Protein AF-A0A9D9KB60-F1 (afdb_monomer)

Mean predicted aligned error: 8.55 Å

Structure (mmCIF, N/CA/C/O backbone):
data_AF-A0A9D9KB60-F1
#
_entry.id   AF-A0A9D9KB60-F1
#
loop_
_atom_site.group_PDB
_atom_site.id
_atom_site.type_symbol
_atom_site.label_atom_id
_atom_site.label_alt_id
_atom_site.label_comp_id
_atom_site.label_asym_id
_atom_site.label_entity_id
_atom_site.label_seq_id
_atom_site.pdbx_PDB_ins_code
_atom_site.Cartn_x
_atom_site.Cartn_y
_atom_site.Cartn_z
_atom_site.occupancy
_atom_site.B_iso_or_equiv
_atom_site.auth_seq_id
_atom_site.auth_comp_id
_atom_site.auth_asym_id
_atom_site.auth_atom_id
_atom_site.pdbx_PDB_model_num
ATOM 1 N N . MET A 1 1 ? -4.020 -4.796 -23.837 1.00 42.66 1 MET A N 1
ATOM 2 C CA . MET A 1 1 ? -4.026 -5.400 -22.485 1.00 42.66 1 MET A CA 1
ATOM 3 C C . MET A 1 1 ? -5.477 -5.722 -22.234 1.00 42.66 1 MET A C 1
ATOM 5 O O . MET A 1 1 ? -6.232 -4.8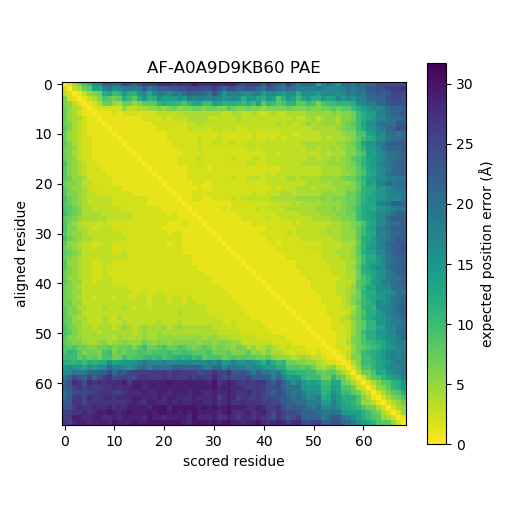25 -21.888 1.00 42.66 1 MET A O 1
ATOM 9 N N . ASP A 1 2 ? -5.878 -6.951 -22.542 1.00 68.00 2 ASP A N 1
ATOM 10 C CA . ASP A 1 2 ? -7.286 -7.239 -22.861 1.00 68.00 2 ASP A CA 1
ATOM 11 C C . ASP A 1 2 ? -8.041 -7.856 -21.677 1.00 68.00 2 ASP A C 1
ATOM 13 O O . ASP A 1 2 ? -9.176 -8.300 -21.815 1.00 68.00 2 ASP A O 1
ATOM 17 N N . ARG A 1 3 ? -7.411 -7.883 -20.495 1.00 67.00 3 ARG A N 1
ATOM 18 C CA . ARG A 1 3 ? -8.023 -8.323 -19.240 1.00 67.00 3 ARG A CA 1
ATOM 19 C C . ARG A 1 3 ? -7.636 -7.382 -18.097 1.00 67.00 3 ARG A C 1
ATOM 21 O O . ARG A 1 3 ? -6.502 -6.890 -18.097 1.00 67.00 3 ARG A O 1
ATOM 28 N N . PRO A 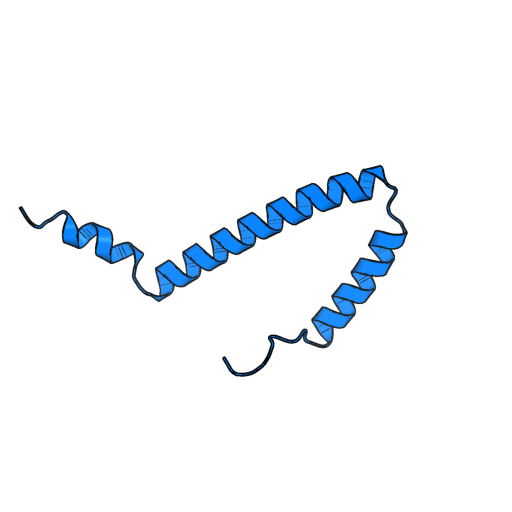1 4 ? -8.543 -7.140 -17.135 1.00 77.62 4 PRO A N 1
ATOM 29 C CA . PRO A 1 4 ? -8.204 -6.469 -15.888 1.00 77.62 4 PRO A CA 1
ATOM 30 C C . PRO A 1 4 ? -7.037 -7.178 -15.194 1.00 77.62 4 PRO A C 1
ATOM 32 O O . PRO A 1 4 ? -6.911 -8.400 -15.261 1.00 77.62 4 PRO A O 1
ATOM 35 N N . ILE A 1 5 ? -6.179 -6.413 -14.523 1.00 86.06 5 ILE A N 1
ATOM 36 C CA . ILE A 1 5 ? -5.155 -6.990 -13.652 1.00 86.06 5 ILE A CA 1
ATOM 37 C C . ILE A 1 5 ? -5.869 -7.461 -12.386 1.00 86.06 5 ILE A C 1
ATOM 39 O O . ILE A 1 5 ? -6.310 -6.643 -11.580 1.00 86.06 5 ILE A O 1
ATOM 43 N N . GLU A 1 6 ? -6.006 -8.772 -12.240 1.00 93.06 6 GLU A N 1
ATOM 44 C CA . GLU A 1 6 ? -6.627 -9.397 -11.075 1.00 93.06 6 GLU A CA 1
ATOM 45 C C . GLU A 1 6 ? -5.590 -9.685 -9.985 1.00 93.06 6 GLU A C 1
ATOM 47 O O . GLU A 1 6 ? -4.402 -9.881 -10.257 1.00 93.06 6 GLU A O 1
ATOM 52 N N . LEU A 1 7 ? -6.044 -9.715 -8.731 1.00 94.88 7 LEU A N 1
ATOM 53 C CA . LEU A 1 7 ? -5.213 -10.149 -7.613 1.00 94.88 7 LEU A CA 1
ATOM 54 C C . LEU A 1 7 ? -5.069 -11.674 -7.635 1.00 94.88 7 LEU A C 1
ATOM 56 O O . LEU A 1 7 ? -6.064 -12.393 -7.716 1.00 94.88 7 LEU A O 1
ATOM 60 N N . SER A 1 8 ? -3.840 -12.158 -7.473 1.00 95.38 8 SER A N 1
ATOM 61 C CA . SER A 1 8 ? -3.561 -13.567 -7.153 1.00 95.38 8 SER A CA 1
ATOM 62 C C . SER A 1 8 ? -4.201 -13.987 -5.823 1.00 95.38 8 SER A C 1
ATOM 64 O O . SER A 1 8 ? -4.526 -13.140 -4.986 1.00 95.38 8 SER A O 1
ATOM 66 N N . LEU A 1 9 ? -4.351 -15.296 -5.595 1.00 96.94 9 LEU A N 1
ATOM 67 C CA . LEU A 1 9 ? -4.907 -15.836 -4.349 1.00 96.94 9 LEU A CA 1
ATOM 68 C C . LEU A 1 9 ? -4.116 -15.361 -3.120 1.00 96.94 9 LEU A C 1
ATOM 70 O O . LEU A 1 9 ? -4.698 -14.984 -2.107 1.00 96.94 9 LEU A O 1
ATOM 74 N N . GLU A 1 10 ? -2.792 -15.308 -3.225 1.00 97.81 10 GLU A N 1
ATOM 75 C CA . GLU A 1 10 ? -1.896 -14.840 -2.170 1.00 97.81 10 GLU A CA 1
ATOM 76 C C . GLU A 1 10 ? -2.104 -13.351 -1.880 1.00 97.81 10 GLU A C 1
ATOM 78 O O . GLU A 1 10 ? -2.112 -12.925 -0.726 1.00 97.81 10 GLU A O 1
ATOM 83 N N . GLN A 1 11 ? -2.315 -12.537 -2.917 1.00 97.56 11 GLN A N 1
ATOM 84 C CA . GLN A 1 11 ? -2.630 -11.118 -2.749 1.00 97.56 11 GLN A CA 1
ATOM 85 C C . GLN A 1 11 ? -4.014 -10.907 -2.126 1.00 97.56 11 GLN A C 1
ATOM 87 O O . GLN A 1 11 ? -4.166 -10.014 -1.295 1.00 97.56 11 GLN A O 1
ATOM 92 N N . GLN A 1 12 ? -5.000 -11.735 -2.476 1.00 97.69 12 GLN A N 1
ATOM 93 C CA . GLN A 1 12 ? -6.325 -11.718 -1.848 1.00 97.69 12 GLN A CA 1
ATOM 94 C C . GLN A 1 12 ? -6.245 -12.119 -0.368 1.00 97.69 12 GLN A C 1
ATOM 96 O O . GLN A 1 12 ? -6.839 -11.457 0.482 1.00 97.69 12 GLN A O 1
ATOM 101 N N . PHE A 1 13 ? -5.460 -13.151 -0.040 1.00 97.81 13 PHE A N 1
ATOM 102 C CA . PHE A 1 13 ? -5.200 -13.548 1.344 1.00 97.81 13 PHE A CA 1
ATOM 103 C C . PHE A 1 13 ? -4.541 -12.412 2.134 1.00 97.81 13 PHE A C 1
ATOM 105 O O . PHE A 1 13 ? -5.020 -12.046 3.206 1.00 97.81 13 PHE A O 1
ATOM 112 N N . ASN A 1 14 ? -3.499 -11.793 1.572 1.00 98.00 14 ASN A N 1
ATOM 113 C CA . ASN A 1 14 ? -2.831 -10.648 2.189 1.00 98.00 14 ASN A CA 1
ATOM 114 C C . ASN A 1 14 ? -3.790 -9.473 2.417 1.00 98.00 14 ASN A C 1
ATOM 116 O O . ASN A 1 14 ? -3.745 -8.853 3.478 1.00 98.00 14 ASN A O 1
ATOM 120 N N . LEU A 1 15 ? -4.680 -9.188 1.459 1.00 98.00 15 LEU A N 1
ATOM 121 C CA . LEU A 1 15 ? -5.702 -8.153 1.611 1.00 98.00 15 LEU A CA 1
ATOM 122 C C . LEU A 1 15 ? -6.641 -8.470 2.780 1.00 98.00 15 LEU A C 1
ATOM 124 O O . LEU A 1 15 ? -6.886 -7.600 3.613 1.00 98.00 15 LEU A O 1
ATOM 128 N N . ARG A 1 16 ? -7.099 -9.722 2.898 1.00 98.19 16 ARG A N 1
ATOM 129 C CA . ARG A 1 16 ? -7.957 -10.147 4.011 1.00 98.19 16 ARG A CA 1
ATOM 130 C C . ARG A 1 16 ? -7.239 -10.053 5.358 1.00 98.19 16 ARG A C 1
ATOM 132 O O . ARG A 1 16 ? -7.821 -9.582 6.331 1.00 98.19 16 ARG A O 1
ATOM 139 N N . SER A 1 17 ? -5.970 -10.454 5.435 1.00 97.88 17 SER A N 1
ATOM 140 C CA . SER A 1 17 ? -5.169 -10.286 6.655 1.00 97.88 17 SER A CA 1
ATOM 141 C C . SER A 1 17 ? -4.972 -8.814 7.015 1.00 97.88 17 SER A C 1
ATOM 143 O O . SER A 1 17 ? -4.997 -8.464 8.194 1.00 97.88 17 SER A O 1
ATOM 145 N N . PHE A 1 18 ? -4.789 -7.940 6.027 1.00 97.81 18 PHE A N 1
ATOM 146 C CA . PHE A 1 18 ? -4.658 -6.505 6.253 1.00 97.81 18 PHE A CA 1
ATOM 147 C C . PHE A 1 18 ? -5.969 -5.869 6.746 1.00 97.81 18 PHE A C 1
ATOM 149 O O . PHE A 1 18 ? -5.940 -5.085 7.690 1.00 97.81 18 PHE A O 1
ATOM 156 N N . GLU A 1 19 ? -7.122 -6.272 6.209 1.00 98.12 19 GLU A N 1
ATOM 157 C CA . GLU A 1 19 ? -8.446 -5.821 6.668 1.00 98.12 19 GLU A CA 1
ATOM 158 C C . GLU A 1 19 ? -8.647 -6.061 8.172 1.00 98.12 19 GLU A C 1
ATOM 160 O O . GLU A 1 19 ? -8.983 -5.136 8.908 1.00 98.12 19 GLU A O 1
ATOM 165 N N . THR A 1 20 ? -8.305 -7.258 8.666 1.00 98.12 20 THR A N 1
ATOM 166 C CA . THR A 1 20 ? -8.405 -7.573 10.107 1.00 98.12 20 THR A CA 1
ATOM 167 C C . THR A 1 20 ? -7.478 -6.740 10.998 1.00 98.12 20 THR A C 1
ATOM 169 O O . THR A 1 20 ? -7.671 -6.683 12.214 1.00 98.12 20 THR A O 1
ATOM 172 N N . GLN A 1 21 ? -6.439 -6.129 10.422 1.00 97.50 21 GLN A N 1
ATOM 173 C CA . GLN A 1 21 ? -5.564 -5.200 11.134 1.00 97.50 21 GLN A CA 1
ATOM 174 C C . GLN A 1 21 ? -6.164 -3.796 11.133 1.00 97.50 21 GLN A C 1
ATOM 176 O O . GLN A 1 21 ? -6.170 -3.151 12.176 1.00 97.50 21 GLN A O 1
ATOM 181 N N . VAL A 1 22 ? -6.720 -3.352 10.001 1.00 97.56 22 VAL A N 1
ATOM 182 C CA . VAL A 1 22 ? -7.403 -2.055 9.875 1.00 97.56 22 VAL A CA 1
ATOM 183 C C . VAL A 1 22 ? -8.600 -1.956 10.821 1.00 97.56 22 VAL A C 1
ATOM 185 O O . VAL A 1 22 ? -8.761 -0.932 11.476 1.00 97.56 22 VAL A O 1
ATOM 188 N N . GLU A 1 23 ? -9.385 -3.026 10.977 1.00 97.69 23 GLU A N 1
ATOM 189 C CA . GLU A 1 23 ? -10.519 -3.078 11.920 1.00 97.69 23 GLU A CA 1
ATOM 190 C C . GLU A 1 23 ? -10.121 -2.813 13.382 1.00 97.69 23 GLU A C 1
ATOM 192 O O . GLU A 1 23 ? -10.954 -2.405 14.189 1.00 97.69 23 GLU A O 1
ATOM 197 N N . LYS A 1 24 ? -8.852 -3.047 13.738 1.00 97.94 24 LYS A N 1
ATOM 198 C CA . LYS A 1 24 ? -8.326 -2.857 15.097 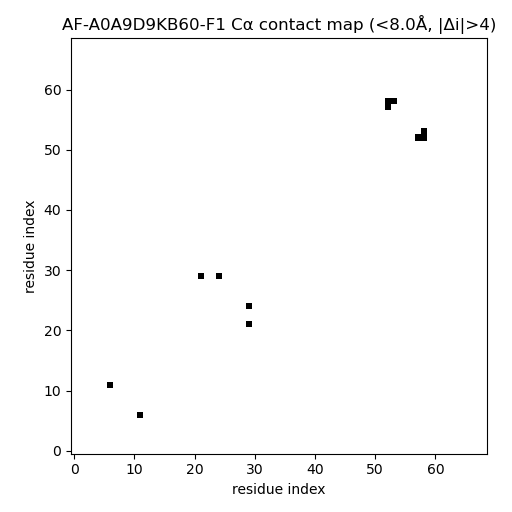1.00 97.94 24 LYS A CA 1
ATOM 199 C C . LYS A 1 24 ? -7.669 -1.493 15.302 1.00 97.94 24 LYS A C 1
ATOM 201 O O . LYS A 1 24 ? -7.265 -1.199 16.424 1.00 97.94 24 LYS A O 1
ATOM 206 N N . MET A 1 25 ? -7.531 -0.686 14.251 1.00 98.31 25 MET A N 1
ATOM 207 C CA . MET A 1 25 ? -6.911 0.633 14.344 1.00 98.31 25 MET A CA 1
ATOM 208 C C . MET A 1 25 ? -7.870 1.635 14.987 1.00 98.31 25 MET A C 1
ATOM 210 O O . MET A 1 25 ? -9.059 1.688 14.667 1.00 98.31 25 MET A O 1
ATOM 214 N N . SER A 1 26 ? -7.335 2.491 15.853 1.00 98.50 26 SER A N 1
ATOM 215 C CA . SER A 1 26 ? -8.024 3.715 16.251 1.00 98.50 26 SER A CA 1
ATOM 216 C C . SER A 1 26 ? -8.160 4.676 15.067 1.00 98.50 26 SER A C 1
ATOM 218 O O . SER A 1 26 ? -7.470 4.572 14.050 1.00 98.50 26 SER A O 1
ATOM 220 N N . HIS A 1 27 ? -9.036 5.670 15.210 1.00 97.81 27 HIS A N 1
ATOM 221 C CA . HIS A 1 27 ? -9.246 6.672 14.169 1.00 97.81 27 HIS A CA 1
ATOM 222 C C . HIS A 1 27 ? -7.957 7.436 13.820 1.00 97.81 27 HIS A C 1
ATOM 224 O O . HIS A 1 27 ? -7.666 7.666 12.648 1.00 97.81 27 HIS A O 1
ATOM 230 N N . GLN A 1 28 ? -7.168 7.797 14.833 1.00 98.25 28 GLN A N 1
ATOM 231 C CA . GLN A 1 28 ? -5.906 8.513 14.671 1.00 98.25 28 GLN A CA 1
ATOM 232 C C . GLN A 1 28 ? -4.853 7.643 13.977 1.00 98.25 28 GLN A C 1
ATOM 234 O O . GLN A 1 28 ? -4.168 8.119 13.072 1.00 98.25 28 GLN A O 1
ATOM 239 N N . GLU A 1 29 ? -4.748 6.366 14.354 1.00 98.12 29 GLU A N 1
ATOM 240 C CA . GLU A 1 29 ? -3.843 5.417 13.696 1.00 98.12 29 GLU A CA 1
ATOM 241 C C . GLU A 1 29 ? -4.227 5.215 12.232 1.00 98.12 29 GLU A C 1
ATOM 243 O O . GLU A 1 29 ? -3.358 5.274 11.367 1.00 98.12 29 GLU A O 1
ATOM 248 N N . ALA A 1 30 ? -5.520 5.063 11.932 1.00 98.12 30 ALA A N 1
ATOM 249 C CA . ALA A 1 30 ? -6.001 4.924 10.563 1.00 98.12 30 ALA A CA 1
ATOM 250 C C . ALA A 1 30 ? -5.683 6.168 9.712 1.00 98.12 30 ALA A C 1
ATOM 252 O O . ALA A 1 30 ? -5.218 6.038 8.581 1.00 98.12 30 ALA A O 1
ATOM 253 N N . GLN A 1 31 ? -5.875 7.379 10.251 1.00 98.38 31 GLN A N 1
ATOM 254 C CA . GLN A 1 31 ? -5.525 8.624 9.555 1.00 98.38 31 GLN A CA 1
ATOM 255 C C . GLN A 1 31 ? -4.023 8.729 9.268 1.00 98.38 31 GLN A C 1
ATOM 257 O O . GLN A 1 31 ? -3.634 9.033 8.139 1.00 98.38 31 GLN A O 1
ATOM 262 N N . ALA A 1 32 ? -3.181 8.451 10.266 1.00 98.25 32 ALA A N 1
ATOM 263 C CA . ALA A 1 32 ? -1.732 8.454 10.089 1.00 98.25 32 ALA A CA 1
ATOM 264 C C . ALA A 1 32 ? -1.301 7.398 9.058 1.00 98.25 32 ALA A C 1
AT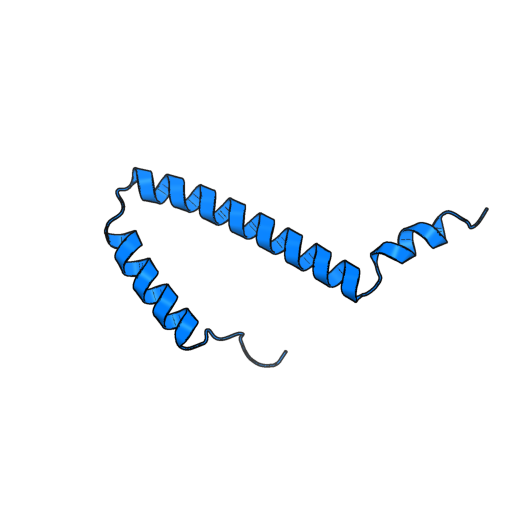OM 266 O O . ALA A 1 32 ? -0.529 7.693 8.145 1.00 98.25 32 ALA A O 1
ATOM 267 N N . PHE A 1 33 ? -1.869 6.194 9.152 1.00 98.12 33 PHE A N 1
ATOM 268 C CA . PHE A 1 33 ? -1.590 5.098 8.236 1.00 98.12 33 PHE A CA 1
ATOM 269 C C . PHE A 1 33 ? -1.975 5.441 6.791 1.00 98.12 33 PHE A C 1
ATOM 271 O O . PHE A 1 33 ? -1.210 5.151 5.874 1.00 98.12 33 PHE A O 1
ATOM 278 N N . LEU A 1 34 ? -3.121 6.095 6.568 1.00 98.31 34 LEU A N 1
ATOM 279 C CA . LEU A 1 34 ? -3.561 6.513 5.232 1.00 98.31 34 LEU A CA 1
ATOM 280 C C . LEU A 1 34 ? -2.577 7.482 4.570 1.00 98.31 34 LEU A C 1
ATOM 282 O O . LEU A 1 34 ? -2.274 7.328 3.385 1.00 98.31 34 LEU A O 1
ATOM 286 N N . LEU A 1 35 ? -2.048 8.450 5.324 1.00 98.38 35 LEU A N 1
ATOM 287 C CA . LEU A 1 35 ? -1.045 9.388 4.809 1.00 98.38 35 LEU A CA 1
ATOM 288 C C . LEU A 1 35 ? 0.246 8.660 4.420 1.00 98.38 35 LEU A C 1
ATOM 290 O O . LEU A 1 35 ? 0.757 8.8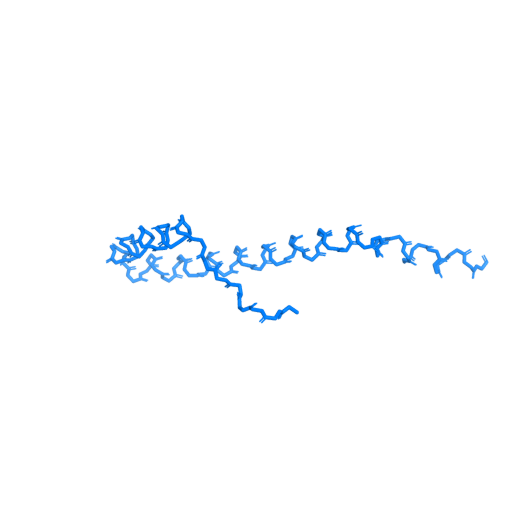60 3.316 1.00 98.38 35 LEU A O 1
ATOM 294 N N . THR A 1 36 ? 0.733 7.762 5.280 1.00 98.19 36 THR A N 1
ATOM 295 C CA . THR A 1 36 ? 1.918 6.946 4.985 1.00 98.19 36 THR A CA 1
ATOM 296 C C . THR A 1 36 ? 1.691 6.037 3.778 1.00 98.19 36 THR A C 1
ATOM 298 O O . THR A 1 36 ? 2.553 5.945 2.907 1.00 98.19 36 THR A O 1
ATOM 301 N N . LEU A 1 37 ? 0.528 5.390 3.672 1.00 98.06 37 LEU A N 1
ATOM 302 C CA . LEU A 1 37 ? 0.200 4.534 2.533 1.00 98.06 37 LEU A CA 1
ATOM 303 C C . LEU A 1 37 ? 0.214 5.328 1.220 1.00 98.06 37 LEU A C 1
ATOM 305 O O . LEU A 1 37 ? 0.779 4.863 0.229 1.00 98.06 37 LEU A O 1
ATOM 309 N N . TYR A 1 38 ? -0.352 6.536 1.218 1.00 98.38 38 TYR A N 1
ATOM 310 C CA . TYR A 1 38 ? -0.353 7.408 0.046 1.00 98.38 38 TYR A CA 1
ATOM 311 C C . TYR A 1 38 ? 1.068 7.813 -0.380 1.00 98.38 38 TYR A C 1
ATOM 313 O O . TYR A 1 38 ? 1.407 7.746 -1.564 1.00 98.38 38 TYR A O 1
ATOM 321 N N . GLU A 1 39 ? 1.937 8.149 0.575 1.00 98.50 39 GLU A N 1
ATOM 322 C CA . GLU A 1 39 ? 3.354 8.421 0.306 1.00 98.50 39 GLU A CA 1
ATOM 323 C C . GLU A 1 39 ? 4.056 7.216 -0.343 1.00 98.50 39 GLU A C 1
ATOM 325 O O . GLU A 1 39 ? 4.726 7.349 -1.373 1.00 98.50 39 GLU A O 1
ATOM 330 N N . GLN A 1 40 ? 3.845 6.014 0.202 1.00 98.44 40 GLN A N 1
ATOM 331 C CA . GLN A 1 40 ? 4.409 4.778 -0.346 1.00 98.44 40 GLN A CA 1
ATOM 332 C C . GLN A 1 40 ? 3.898 4.492 -1.767 1.00 98.44 40 GLN A C 1
ATOM 334 O O . GLN A 1 40 ? 4.670 4.053 -2.624 1.00 98.44 40 GLN A O 1
ATOM 339 N N . MET A 1 41 ? 2.626 4.785 -2.058 1.00 98.12 41 MET A N 1
ATOM 340 C CA . MET A 1 41 ? 2.065 4.650 -3.406 1.00 98.12 41 MET A CA 1
ATOM 341 C C . MET A 1 41 ? 2.770 5.569 -4.413 1.00 98.12 41 MET A C 1
ATOM 343 O O . MET A 1 41 ? 3.157 5.099 -5.486 1.00 98.12 41 MET A O 1
ATOM 347 N N . MET A 1 42 ? 3.025 6.833 -4.055 1.00 97.94 42 MET A N 1
ATOM 348 C CA . MET A 1 42 ? 3.772 7.768 -4.911 1.00 97.94 42 MET A CA 1
ATOM 349 C C . MET A 1 42 ? 5.220 7.310 -5.142 1.00 97.94 42 MET A C 1
ATOM 351 O O . MET A 1 42 ? 5.738 7.372 -6.261 1.00 97.94 42 MET A O 1
ATOM 355 N N . MET A 1 43 ? 5.895 6.804 -4.106 1.00 98.12 43 MET A N 1
ATOM 356 C CA . MET A 1 43 ? 7.252 6.266 -4.249 1.00 98.12 43 MET A CA 1
ATOM 357 C C . MET A 1 43 ? 7.294 5.023 -5.145 1.00 98.12 43 MET A C 1
ATOM 359 O O . MET A 1 43 ? 8.191 4.892 -5.989 1.00 98.12 43 MET A O 1
ATOM 363 N N . ARG A 1 44 ? 6.305 4.132 -5.015 1.00 97.81 44 ARG A N 1
ATOM 364 C CA . ARG A 1 44 ? 6.158 2.949 -5.870 1.00 97.81 44 ARG A CA 1
ATOM 365 C C . ARG A 1 44 ? 5.923 3.345 -7.327 1.00 97.81 44 ARG A C 1
ATOM 367 O O . ARG A 1 44 ? 6.565 2.786 -8.217 1.00 97.81 44 ARG A O 1
ATOM 374 N N . GLU A 1 45 ? 5.081 4.345 -7.578 1.00 97.38 45 GLU A N 1
ATOM 375 C CA . GLU A 1 45 ? 4.857 4.900 -8.916 1.00 97.38 45 GLU A CA 1
ATOM 376 C C . GLU A 1 45 ? 6.154 5.458 -9.524 1.00 97.38 45 GLU A C 1
ATOM 378 O O . GLU A 1 45 ? 6.524 5.107 -10.648 1.00 97.38 45 GLU A O 1
ATOM 383 N N . ASN A 1 46 ? 6.891 6.274 -8.766 1.00 96.94 46 ASN A N 1
ATOM 384 C CA . ASN A 1 46 ? 8.179 6.821 -9.195 1.00 96.94 46 ASN A CA 1
ATOM 385 C C . ASN A 1 46 ? 9.193 5.718 -9.517 1.00 96.94 46 ASN A C 1
ATOM 387 O O . ASN A 1 46 ? 9.947 5.824 -10.487 1.00 96.94 46 ASN A O 1
ATOM 391 N N . THR A 1 47 ? 9.194 4.645 -8.728 1.00 95.94 47 THR A N 1
ATOM 392 C CA . THR A 1 47 ? 10.057 3.480 -8.939 1.00 95.94 47 THR A CA 1
ATOM 393 C C . THR A 1 47 ? 9.716 2.771 -10.245 1.00 95.94 47 THR A C 1
ATOM 395 O O . THR A 1 47 ? 10.604 2.572 -11.074 1.00 95.94 47 THR A O 1
ATOM 398 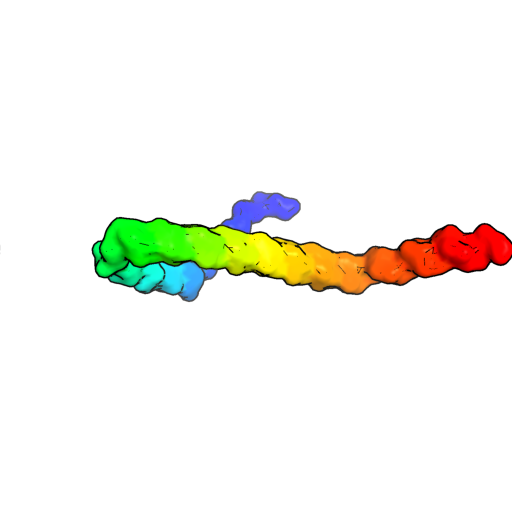N N . TYR A 1 48 ? 8.439 2.472 -10.498 1.00 95.56 48 TYR A N 1
ATOM 399 C CA . TYR A 1 48 ? 8.023 1.860 -11.763 1.00 95.56 48 TYR A CA 1
ATOM 400 C C . TYR A 1 48 ? 8.335 2.748 -12.968 1.00 95.56 48 TYR A C 1
ATOM 402 O O . TYR A 1 48 ? 8.878 2.259 -13.957 1.00 95.56 48 TYR A O 1
ATOM 410 N N . LYS A 1 49 ? 8.082 4.061 -12.876 1.00 93.44 49 LYS A N 1
ATOM 411 C CA . LYS A 1 49 ? 8.450 5.022 -13.928 1.00 93.44 49 LYS A CA 1
ATOM 412 C C . LYS A 1 49 ? 9.949 4.975 -14.237 1.00 93.44 49 LYS A C 1
ATOM 414 O O . LYS A 1 49 ? 10.325 4.978 -15.407 1.00 93.44 49 LYS A O 1
ATOM 419 N N . LYS A 1 50 ? 10.810 4.918 -13.213 1.00 92.88 50 LYS A N 1
ATOM 420 C CA . LYS A 1 50 ? 12.269 4.803 -13.389 1.00 92.88 50 LYS A CA 1
ATOM 421 C C . LYS A 1 50 ? 12.663 3.482 -14.054 1.00 92.88 50 LYS A C 1
ATOM 423 O O . LYS A 1 50 ? 13.458 3.506 -14.991 1.00 92.88 50 LYS A O 1
ATOM 428 N N . LEU A 1 51 ? 12.090 2.360 -13.613 1.00 93.75 51 LEU A N 1
ATOM 429 C CA . LEU A 1 51 ? 12.361 1.037 -14.186 1.00 93.75 51 LEU A CA 1
ATOM 430 C C . LEU A 1 51 ? 11.952 0.959 -15.662 1.00 93.75 51 LEU A C 1
ATOM 432 O O . LEU A 1 5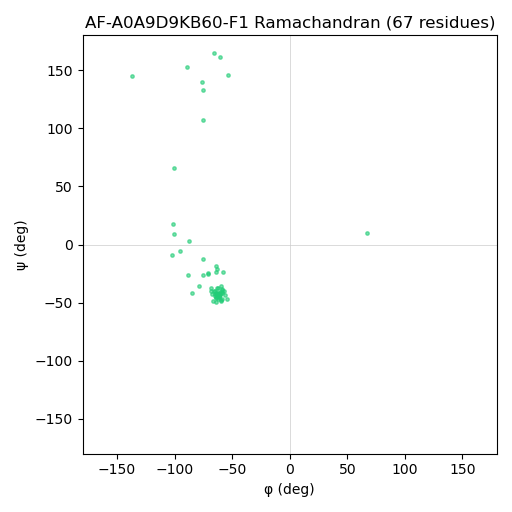1 ? 12.744 0.513 -16.487 1.00 93.75 51 LEU A O 1
ATOM 436 N N . LEU A 1 52 ? 10.766 1.464 -16.014 1.00 93.50 52 LEU A N 1
ATOM 437 C CA . LEU A 1 52 ? 10.285 1.492 -17.399 1.00 93.50 52 LEU A CA 1
ATOM 438 C C . LEU A 1 52 ? 11.152 2.390 -18.291 1.00 93.50 52 LEU A C 1
ATOM 440 O O . LEU A 1 52 ? 11.547 1.977 -19.378 1.00 93.50 52 LEU A O 1
ATOM 444 N N . LYS A 1 53 ? 11.517 3.593 -17.822 1.00 89.62 53 LYS A N 1
ATOM 445 C CA . LYS A 1 53 ? 12.430 4.490 -18.557 1.00 89.62 53 LYS A CA 1
ATOM 446 C C . LYS A 1 53 ? 13.792 3.848 -18.817 1.00 89.62 53 LYS A C 1
ATOM 448 O O . LYS A 1 53 ? 14.357 4.046 -19.891 1.00 89.62 53 LYS A O 1
ATOM 453 N N . HIS A 1 54 ? 14.309 3.097 -17.843 1.00 89.00 54 HIS A N 1
ATOM 454 C CA . HIS A 1 54 ? 15.553 2.351 -17.994 1.00 89.00 54 HIS A CA 1
ATOM 455 C C . HIS A 1 54 ? 15.408 1.216 -19.017 1.00 89.00 54 HIS A C 1
ATOM 457 O O . HIS A 1 54 ? 16.210 1.147 -19.943 1.00 89.00 54 HIS A O 1
ATOM 463 N N . GLN A 1 55 ? 14.358 0.391 -18.911 1.00 88.94 55 GLN A N 1
ATOM 464 C CA . GLN A 1 55 ? 14.090 -0.704 -19.856 1.00 88.94 55 GLN A CA 1
ATOM 465 C C . GLN A 1 55 ? 13.901 -0.220 -21.299 1.00 88.94 55 GLN A C 1
ATOM 467 O O . GLN A 1 55 ? 14.318 -0.900 -22.230 1.00 88.94 55 GLN A O 1
ATOM 472 N N . TRP A 1 56 ? 13.293 0.950 -21.499 1.00 89.06 56 TRP A N 1
ATOM 473 C CA . TRP A 1 56 ? 13.071 1.526 -22.831 1.00 89.06 56 TRP A CA 1
ATOM 474 C C . TRP A 1 56 ? 14.248 2.377 -23.335 1.00 89.06 56 TRP A C 1
ATOM 476 O O . TRP A 1 56 ? 14.158 2.984 -24.399 1.00 89.06 56 TRP A O 1
ATOM 486 N N . GLY A 1 57 ? 15.349 2.470 -22.578 1.00 81.19 57 GLY A N 1
ATOM 487 C CA . GLY A 1 57 ? 16.541 3.229 -22.972 1.00 81.19 57 GLY A CA 1
ATOM 488 C C . GLY A 1 57 ? 16.341 4.749 -23.047 1.00 81.19 57 GLY A C 1
ATOM 489 O O . GLY A 1 57 ? 17.229 5.459 -23.513 1.00 81.19 57 GLY A O 1
ATOM 490 N N . ILE A 1 58 ? 15.211 5.278 -22.563 1.00 76.31 58 ILE A N 1
ATOM 491 C CA . ILE A 1 58 ? 14.826 6.700 -22.667 1.00 76.31 58 ILE A CA 1
ATOM 492 C C . ILE A 1 58 ? 15.803 7.612 -21.909 1.00 76.31 58 ILE A C 1
ATOM 494 O O . ILE A 1 58 ? 15.976 8.775 -22.268 1.00 76.31 58 ILE A O 1
ATOM 498 N N . ASN A 1 59 ? 16.520 7.075 -20.920 1.00 63.59 59 ASN A N 1
ATOM 499 C CA . ASN A 1 59 ? 17.561 7.814 -20.205 1.00 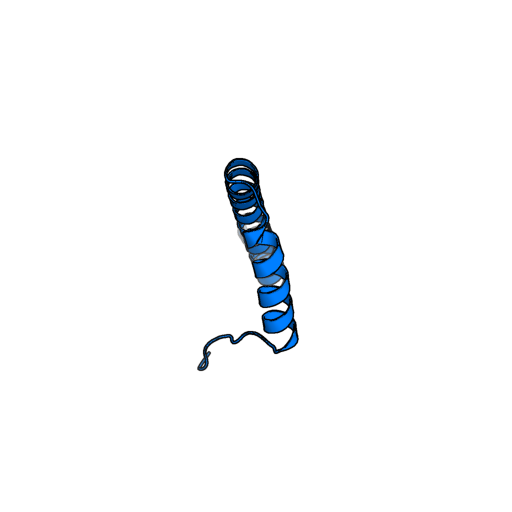63.59 59 ASN A CA 1
ATOM 500 C C . ASN A 1 59 ? 18.747 8.231 -21.108 1.00 63.59 59 ASN A C 1
ATOM 502 O O . ASN A 1 59 ? 19.453 9.168 -20.751 1.00 63.59 59 ASN A O 1
ATOM 506 N N . GLY A 1 60 ? 18.968 7.580 -22.261 1.00 57.88 60 GLY A N 1
ATOM 507 C CA . GLY A 1 60 ? 20.078 7.888 -23.179 1.00 57.88 60 GLY A CA 1
ATOM 508 C C . GLY A 1 60 ? 19.778 8.959 -24.238 1.00 57.88 60 GLY A C 1
ATOM 509 O O . GLY A 1 60 ? 20.688 9.657 -24.680 1.00 57.88 60 GLY A O 1
ATOM 510 N N . TRP A 1 61 ? 18.511 9.152 -24.620 1.00 49.34 61 TRP A N 1
ATOM 511 C CA . TRP A 1 61 ? 18.127 10.034 -25.739 1.00 49.34 61 TRP A CA 1
ATOM 512 C C . TRP A 1 61 ? 18.309 11.527 -25.434 1.00 49.34 61 TRP A C 1
ATOM 514 O O . TRP A 1 61 ? 18.524 12.323 -26.345 1.00 49.34 61 TRP A O 1
ATOM 524 N N . ILE A 1 62 ? 18.288 11.908 -24.153 1.00 54.50 62 ILE A N 1
ATOM 525 C CA . ILE A 1 62 ? 18.520 13.297 -23.727 1.00 54.50 62 ILE A CA 1
ATOM 526 C C . ILE A 1 62 ? 19.995 13.702 -23.920 1.00 54.50 62 ILE A C 1
ATOM 528 O O . ILE A 1 62 ? 20.272 14.875 -24.153 1.00 54.50 62 ILE A O 1
ATOM 532 N N . SER A 1 63 ? 20.938 12.751 -23.911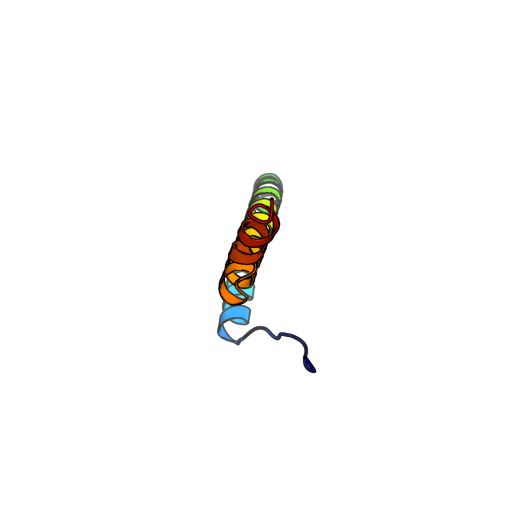 1.00 49.75 63 SER A N 1
ATOM 533 C CA . SER A 1 63 ? 22.361 13.062 -24.110 1.00 49.75 63 SER A CA 1
ATOM 534 C C . SER A 1 63 ? 22.716 13.285 -25.582 1.00 49.75 63 SER A C 1
ATOM 536 O O . SER A 1 63 ? 23.530 14.151 -25.882 1.00 49.75 63 SER A O 1
ATOM 538 N N . VAL A 1 64 ? 22.097 12.554 -26.517 1.00 53.34 64 VAL A N 1
ATOM 539 C CA . VAL A 1 64 ? 22.461 12.640 -27.948 1.00 53.34 64 VAL A CA 1
ATOM 540 C C . VAL A 1 64 ? 21.924 13.923 -28.599 1.00 53.34 64 VAL A C 1
ATOM 542 O O . VAL A 1 64 ? 22.525 14.445 -29.532 1.00 53.34 64 VAL A O 1
ATOM 545 N N . ALA A 1 65 ? 20.840 14.494 -28.065 1.00 52.84 65 ALA A N 1
ATOM 546 C CA . ALA A 1 65 ? 20.274 15.754 -28.549 1.00 52.84 65 ALA A CA 1
ATOM 547 C C . ALA A 1 65 ? 21.073 17.009 -28.130 1.00 52.84 65 ALA A C 1
ATOM 549 O O . ALA A 1 65 ? 20.823 18.087 -28.666 1.00 52.84 65 ALA A O 1
ATOM 550 N N . GLN A 1 66 ? 22.027 16.896 -27.194 1.00 51.91 66 GLN A N 1
ATOM 551 C CA . GLN A 1 66 ? 22.852 18.024 -26.731 1.00 51.91 66 GLN A CA 1
ATOM 552 C C . GLN A 1 66 ? 24.275 18.045 -27.312 1.00 51.91 66 GLN A C 1
ATOM 554 O O . GLN A 1 66 ? 24.960 19.052 -27.167 1.00 51.91 66 GLN A O 1
ATOM 559 N N . THR A 1 67 ? 24.714 16.992 -28.009 1.00 50.59 67 THR A N 1
ATOM 560 C CA . THR A 1 67 ? 26.058 16.918 -28.629 1.00 50.59 67 THR A CA 1
ATOM 561 C C . THR A 1 67 ? 26.037 17.183 -30.142 1.00 50.59 67 THR A C 1
ATOM 563 O O . THR A 1 67 ? 26.972 16.844 -30.857 1.00 50.59 67 THR A O 1
ATOM 566 N N . GLY A 1 68 ? 24.960 17.791 -30.644 1.00 52.72 68 GLY A N 1
ATOM 567 C CA . GLY A 1 68 ? 24.854 18.300 -32.010 1.00 52.72 68 GLY A CA 1
ATOM 568 C C . GLY A 1 68 ? 25.065 19.811 -32.062 1.00 52.72 68 GLY A C 1
ATOM 569 O O . GLY A 1 68 ? 24.119 20.548 -32.344 1.00 52.72 68 GLY A O 1
ATOM 570 N N . ARG A 1 69 ? 26.274 20.276 -31.742 1.00 40.84 69 ARG A N 1
ATOM 571 C CA . ARG A 1 69 ? 26.782 21.584 -32.165 1.00 40.84 69 ARG A CA 1
ATOM 572 C C . ARG A 1 69 ? 28.302 21.586 -32.199 1.00 40.84 69 ARG A C 1
ATOM 574 O O . ARG A 1 69 ? 28.894 21.076 -31.226 1.00 40.84 69 ARG A O 1
#

Nearest PDB structures (foldseek):
  4eyy-assembly1_Q  TM=4.383E-01  e=6.494E+00  Legionella pneumophila str. Corby

Radius of gyration: 19.72 Å; Cα contacts (8 Å, |Δi|>4): 6; chains: 1; bounding box: 37×37×48 Å

pLDDT: mean 87.02, std 17.64, range [40.84, 98.5]

Foldseek 3Di:
DPDDDDDDPVRVVVVVVVVVVLVPDDPVRNVVVVVVVVVVVVVVVVVVVVVVCVVVVVVPPVVVVPPPD

Sequence (69 aa):
MDRPIELSLEQQFNLRSFETQVEKMSHQEAQAFLLTLYEQMMMRENTYKKLLKHQWGINGWISVAQTGR

Solvent-accessible surface area (backbone atoms only — not comparable to full-atom values): 4214 Å² total; per-residue (Å²): 132,95,64,82,90,74,78,53,72,67,54,49,50,50,50,54,58,48,49,67,51,57,76,70,47,53,74,67,54,46,54,55,48,51,54,53,51,52,52,52,51,54,53,50,51,54,48,52,54,51,52,51,36,57,76,69,49,57,77,55,59,69,59,63,74,70,70,78,121

Secondary structure (DSSP, 8-state):
--S--PPPHHHHHHHHHHHHHHTT--HHHHHHHHHHHHHHHHHHHHHHHHHHHHHTTHHHHHHHTTS--